Protein AF-A0A3P8A4A5-F1 (afdb_monomer_lite)

Radius of gyration: 23.8 Å; chains: 1; bounding box: 35×30×87 Å

Organism: Heligmosomoides polygyrus (NCBI:txid6339)

Sequence (164 aa):
MNDFSRFLRRRIIEAEFRLTRQTQPELVRVIQFLPLVLQAVNTFIEKANSLDVTIGPRIFLQCPLGVEESRAWFVRLWNQNIVPYMVKVAREGVKVLGRCGSFEDPTDIVCEHWPWLDGPSGEECLNRLSIKETIGQSLPKQPFNPLDTLIRLQASRNAAIDNV

Secondary structure (DSSP, 8-state):
--HHHHHHHHHHHHHHHHSSS---HHHHHHHHHHHHHHHHHHHHHHHH--SS-PPPGGGGGG--SSHHHHHHHHHHHIIIIIHHHHHHHHHHHHHHHSS---PPPHHHHHHHT----SSS-HHHHSPP--HHHHHTTTS-S----HHHHHHHHHHHHHHTTTT-

Structure (mmCIF, N/CA/C/O backbone):
data_AF-A0A3P8A4A5-F1
#
_entry.id   AF-A0A3P8A4A5-F1
#
loop_
_atom_site.group_PDB
_atom_site.id
_atom_site.type_symbol
_atom_site.label_atom_id
_atom_site.label_alt_id
_atom_site.label_comp_id
_atom_site.label_asym_id
_atom_site.label_entity_id
_atom_site.label_seq_id
_atom_site.pdbx_PDB_ins_code
_atom_site.Cartn_x
_atom_site.Cartn_y
_atom_site.Cartn_z
_atom_site.occupancy
_atom_site.B_iso_or_equiv
_atom_site.auth_seq_id
_atom_site.auth_comp_id
_atom_site.auth_asym_id
_atom_site.auth_atom_id
_atom_site.pdbx_PDB_model_num
ATOM 1 N N . MET A 1 1 ? 11.550 13.349 9.095 1.00 43.59 1 MET A N 1
ATOM 2 C CA . MET A 1 1 ? 10.628 13.879 10.125 1.00 43.59 1 MET A CA 1
ATOM 3 C C . MET A 1 1 ? 9.223 13.487 9.677 1.00 43.59 1 MET A C 1
ATOM 5 O O . MET A 1 1 ? 8.769 13.985 8.661 1.00 43.59 1 MET A O 1
ATOM 9 N N . ASN A 1 2 ? 8.624 12.459 10.293 1.00 56.56 2 ASN A N 1
ATOM 10 C CA . ASN A 1 2 ? 7.463 11.731 9.746 1.00 56.56 2 ASN A CA 1
ATOM 11 C C . ASN A 1 2 ? 6.139 12.496 9.919 1.00 56.56 2 ASN A C 1
ATOM 13 O O . ASN A 1 2 ? 5.320 12.153 10.777 1.00 56.56 2 ASN A O 1
ATOM 17 N N . ASP A 1 3 ? 5.902 13.502 9.078 1.00 56.84 3 ASP A N 1
ATOM 18 C CA . ASP A 1 3 ? 4.642 14.261 9.060 1.00 56.84 3 ASP A CA 1
ATOM 19 C C . ASP A 1 3 ? 3.418 13.365 8.816 1.00 56.84 3 ASP A C 1
ATOM 21 O O . ASP A 1 3 ? 2.339 13.614 9.355 1.00 56.84 3 ASP A O 1
ATOM 25 N N . PHE A 1 4 ? 3.596 12.248 8.105 1.00 66.19 4 PHE A N 1
ATOM 26 C CA . PHE A 1 4 ? 2.545 11.257 7.876 1.00 66.19 4 PHE A CA 1
ATOM 27 C C . PHE A 1 4 ? 2.135 10.503 9.146 1.00 66.19 4 PHE A C 1
ATOM 29 O O . PHE A 1 4 ? 0.951 10.448 9.480 1.00 66.19 4 PHE A O 1
ATOM 36 N N . SER A 1 5 ? 3.102 9.973 9.903 1.00 63.19 5 SER A N 1
ATOM 37 C CA . SER A 1 5 ? 2.822 9.317 11.185 1.00 63.19 5 SER A CA 1
ATOM 38 C C . SER A 1 5 ? 2.174 10.290 12.168 1.00 63.19 5 SER A C 1
ATOM 40 O O . SER A 1 5 ? 1.296 9.899 12.933 1.00 63.19 5 SER A O 1
ATOM 42 N N . ARG A 1 6 ? 2.560 11.571 12.128 1.00 70.38 6 ARG A N 1
ATOM 43 C CA . ARG A 1 6 ? 1.940 12.628 12.934 1.00 70.38 6 ARG A CA 1
ATOM 44 C C . ARG A 1 6 ? 0.505 12.922 12.495 1.00 70.38 6 ARG A C 1
ATOM 46 O O . ARG A 1 6 ? -0.351 13.105 13.355 1.00 70.38 6 ARG A O 1
ATOM 53 N N . PHE A 1 7 ? 0.225 12.928 11.192 1.00 70.69 7 PHE A N 1
ATOM 54 C CA . PHE A 1 7 ? -1.118 13.150 10.655 1.00 70.69 7 PHE A CA 1
ATOM 55 C C . PHE A 1 7 ? -2.070 11.989 10.963 1.00 70.69 7 PHE A C 1
ATOM 57 O O . PHE A 1 7 ? -3.180 12.227 11.431 1.00 70.69 7 PHE A O 1
ATOM 64 N N . LEU A 1 8 ? -1.632 10.738 10.782 1.00 69.94 8 LEU A N 1
ATOM 65 C CA . LEU A 1 8 ? -2.422 9.563 11.166 1.00 69.94 8 LEU A CA 1
ATOM 66 C C . LEU A 1 8 ? -2.680 9.529 12.676 1.00 69.94 8 LEU A C 1
ATOM 68 O O . LEU A 1 8 ? -3.815 9.319 13.089 1.00 69.94 8 LEU A O 1
ATOM 72 N N . ARG A 1 9 ? -1.670 9.840 13.502 1.00 71.00 9 ARG A N 1
ATOM 73 C CA . ARG A 1 9 ? -1.847 10.007 14.957 1.00 71.00 9 ARG A CA 1
ATOM 74 C C . ARG A 1 9 ? -2.829 11.124 15.294 1.00 71.00 9 ARG A C 1
ATOM 76 O O . ARG A 1 9 ? -3.661 10.951 16.171 1.00 71.00 9 ARG A O 1
ATOM 83 N N . ARG A 1 10 ? -2.780 12.255 14.586 1.00 73.31 10 ARG A N 1
ATOM 84 C CA . ARG A 1 10 ? -3.732 13.356 14.784 1.00 73.31 10 ARG A CA 1
ATOM 85 C C . ARG A 1 10 ? -5.152 12.957 14.386 1.00 73.31 10 ARG A C 1
ATOM 87 O O . ARG A 1 10 ? -6.079 13.340 15.082 1.00 73.31 10 ARG A O 1
ATOM 94 N N . ARG A 1 11 ? -5.323 12.155 13.329 1.00 67.38 11 ARG A N 1
ATOM 95 C CA . ARG A 1 11 ? -6.622 11.573 12.963 1.00 67.38 11 ARG A CA 1
ATOM 96 C C . ARG A 1 11 ? -7.129 10.557 13.980 1.00 67.38 11 ARG A C 1
ATOM 98 O O . ARG A 1 11 ? -8.328 10.545 14.222 1.00 67.38 11 ARG A O 1
ATOM 105 N N . ILE A 1 12 ? -6.245 9.752 14.577 1.00 65.31 12 ILE A N 1
ATOM 106 C CA . ILE A 1 12 ? -6.589 8.878 15.708 1.00 65.31 12 ILE A CA 1
ATOM 107 C C . ILE A 1 12 ? -7.111 9.732 16.862 1.00 65.31 12 ILE A C 1
ATOM 109 O O . ILE A 1 12 ? -8.229 9.516 17.301 1.00 65.31 12 ILE A O 1
ATOM 113 N N . ILE A 1 13 ? -6.360 10.757 17.273 1.00 67.62 13 ILE A N 1
ATOM 114 C CA . ILE A 1 13 ? -6.748 11.650 18.375 1.00 67.62 13 ILE A CA 1
ATOM 115 C C . ILE A 1 13 ? -8.060 12.386 18.062 1.00 67.62 13 ILE A C 1
ATOM 117 O O . ILE A 1 13 ? -8.905 12.551 18.933 1.00 67.62 13 ILE A O 1
ATOM 121 N N . GLU A 1 14 ? -8.270 12.828 16.820 1.00 64.00 14 GLU A N 1
ATOM 122 C CA . GLU A 1 14 ? -9.520 13.486 16.426 1.00 64.00 14 GLU A CA 1
ATOM 123 C C . GLU A 1 14 ? -10.707 12.506 16.402 1.00 64.00 14 GLU A C 1
ATOM 125 O O . GLU A 1 14 ? -11.819 12.890 16.763 1.00 64.00 14 GLU A O 1
ATOM 130 N N . ALA A 1 15 ? -10.485 11.240 16.035 1.00 59.06 15 ALA A N 1
ATOM 131 C CA . ALA A 1 15 ? -11.489 10.184 16.152 1.00 59.06 15 ALA A CA 1
ATOM 132 C C . ALA A 1 15 ? -11.792 9.850 17.626 1.00 59.06 15 ALA A C 1
ATOM 134 O O . ALA A 1 15 ? -12.962 9.764 17.990 1.00 59.06 15 ALA A O 1
ATOM 135 N N . GLU A 1 16 ? -10.761 9.764 18.474 1.00 60.84 16 GLU A N 1
ATOM 136 C CA . GLU A 1 16 ? -10.866 9.582 19.932 1.00 60.84 16 GLU A CA 1
ATOM 137 C C . GLU A 1 16 ? -11.607 10.740 20.613 1.00 60.84 16 GLU A C 1
ATOM 139 O O . GLU A 1 16 ? -12.325 10.533 21.584 1.00 60.84 16 GLU A O 1
ATOM 144 N N . PHE A 1 17 ? -11.448 11.968 20.112 1.00 56.62 17 PHE A N 1
ATOM 145 C CA . PHE A 1 17 ? -12.092 13.153 20.679 1.00 56.62 17 PHE A CA 1
ATOM 146 C C . PHE A 1 17 ? -13.535 13.343 20.186 1.00 56.62 17 PHE A C 1
ATOM 148 O O . PHE A 1 17 ? -14.381 13.837 20.928 1.00 56.62 17 PHE A O 1
ATOM 155 N N . ARG A 1 18 ? -13.844 12.954 18.939 1.00 53.59 18 ARG A N 1
ATOM 156 C CA . ARG A 1 18 ? -15.207 13.038 18.378 1.00 53.59 18 ARG A CA 1
ATOM 157 C C . ARG A 1 18 ? -16.125 11.904 18.839 1.00 53.59 18 ARG A C 1
ATOM 159 O O . ARG A 1 18 ? -17.341 12.081 18.817 1.00 53.59 18 ARG A O 1
ATOM 166 N N . LEU A 1 19 ? -15.573 10.765 19.252 1.00 48.25 19 LEU A N 1
ATOM 167 C CA . LEU A 1 19 ? -16.314 9.657 19.843 1.00 48.25 19 LEU A CA 1
ATOM 168 C C . LEU A 1 19 ? -15.790 9.408 21.253 1.00 48.25 19 LEU A C 1
ATOM 170 O O . LEU A 1 19 ? -14.723 8.837 21.423 1.00 48.25 19 LEU A O 1
ATOM 174 N N . THR A 1 20 ? -16.568 9.745 22.277 1.00 46.88 20 THR A N 1
ATOM 175 C CA . THR A 1 20 ? -16.301 9.418 23.690 1.00 46.88 20 THR A CA 1
ATOM 176 C C . THR A 1 20 ? -16.416 7.906 23.989 1.00 46.88 20 THR A C 1
ATOM 178 O O . THR A 1 20 ? -16.994 7.481 24.987 1.00 46.88 20 THR A O 1
ATOM 181 N N . ARG A 1 21 ? -15.876 7.059 23.110 1.00 51.47 21 ARG A N 1
ATOM 182 C CA . ARG A 1 21 ? -15.728 5.611 23.235 1.00 51.47 21 ARG A CA 1
ATOM 183 C C . ARG A 1 21 ? -14.369 5.263 22.641 1.00 51.47 21 ARG A C 1
ATOM 185 O O . ARG A 1 21 ? -14.161 5.465 21.453 1.00 51.47 21 ARG A O 1
ATOM 192 N N . GLN A 1 22 ? -13.477 4.781 23.502 1.00 59.44 22 GLN A N 1
ATOM 193 C CA . GLN A 1 22 ? -12.154 4.229 23.196 1.00 59.44 22 GLN A CA 1
ATOM 194 C C . GLN A 1 22 ? -12.046 3.714 21.752 1.00 59.44 22 GLN A C 1
ATOM 196 O O . GLN A 1 22 ? -12.772 2.792 21.372 1.00 59.44 22 GLN A O 1
ATOM 201 N N . THR A 1 23 ? -11.151 4.302 20.953 1.00 63.94 23 THR A N 1
ATOM 202 C CA . THR A 1 23 ? -10.800 3.758 19.635 1.00 63.94 23 THR A CA 1
ATOM 203 C C . THR A 1 23 ? -10.425 2.292 19.801 1.00 63.94 23 THR A C 1
ATOM 205 O O . THR A 1 23 ? -9.574 1.958 20.625 1.00 63.94 23 THR A O 1
ATOM 208 N N . GLN A 1 24 ? -11.086 1.421 19.041 1.00 75.62 24 GLN A N 1
ATOM 209 C CA . GLN A 1 24 ? -10.885 -0.022 19.134 1.00 75.62 24 GLN A CA 1
ATOM 210 C C . GLN A 1 24 ? -9.400 -0.357 18.890 1.00 75.62 24 GLN A C 1
ATOM 212 O O . GLN A 1 24 ? -8.822 0.157 17.923 1.00 75.62 24 GLN A O 1
ATOM 217 N N . PRO A 1 25 ? -8.756 -1.181 19.736 1.00 83.62 25 PRO A N 1
ATOM 218 C CA . PRO A 1 25 ? -7.333 -1.504 19.599 1.00 83.62 25 PRO A CA 1
ATOM 219 C C . PRO A 1 25 ? -7.000 -2.138 18.238 1.00 83.62 25 PRO A C 1
ATOM 221 O O . PRO A 1 25 ? -5.908 -1.944 17.703 1.00 83.62 25 PRO A O 1
ATOM 224 N N . GLU A 1 26 ? -7.954 -2.835 17.626 1.00 86.19 26 GLU A N 1
ATOM 225 C CA . GLU A 1 26 ? -7.900 -3.350 16.259 1.00 86.19 26 GLU A CA 1
ATOM 226 C C . GLU A 1 26 ? -7.695 -2.228 15.236 1.00 86.19 26 GLU A C 1
ATOM 228 O O . GLU A 1 26 ? -6.811 -2.316 14.385 1.00 86.19 26 GLU A O 1
ATOM 233 N N . LEU A 1 27 ? -8.453 -1.134 15.344 1.00 85.25 27 LEU A N 1
ATOM 234 C CA . LEU A 1 27 ? -8.346 -0.006 14.420 1.00 85.25 27 LEU A CA 1
ATOM 235 C C . LEU A 1 27 ? -7.007 0.725 14.581 1.00 85.25 27 LEU A C 1
ATOM 237 O O . LEU A 1 27 ? -6.419 1.172 13.596 1.00 85.25 27 LEU A O 1
ATOM 241 N N . VAL A 1 28 ? -6.478 0.796 15.806 1.00 85.56 28 VAL A N 1
ATOM 242 C CA . VAL A 1 28 ? -5.133 1.336 16.054 1.00 85.56 28 VAL A CA 1
ATOM 243 C C . VAL A 1 28 ? -4.073 0.511 15.316 1.00 85.56 28 VAL A C 1
ATOM 245 O O . VAL A 1 28 ? -3.200 1.098 14.673 1.00 85.56 28 VAL A O 1
ATOM 248 N N . ARG A 1 29 ? -4.172 -0.828 15.336 1.00 89.81 29 ARG A N 1
ATOM 249 C CA . ARG A 1 29 ? -3.271 -1.715 14.574 1.00 89.81 29 ARG A CA 1
ATOM 250 C C . ARG A 1 29 ? -3.372 -1.477 13.070 1.00 89.81 29 ARG A C 1
ATOM 252 O O . ARG A 1 29 ? -2.342 -1.330 12.418 1.00 89.81 29 ARG A O 1
ATOM 259 N N . VAL A 1 30 ? -4.587 -1.349 12.532 1.00 90.31 30 VAL A N 1
ATOM 260 C CA . VAL A 1 30 ? -4.801 -1.026 11.109 1.00 90.31 30 VAL A CA 1
ATOM 261 C C . VAL A 1 30 ? -4.119 0.290 10.737 1.00 90.31 30 VAL A C 1
ATOM 263 O O . VAL A 1 30 ? -3.410 0.362 9.737 1.00 90.31 30 VAL A O 1
ATOM 266 N N . ILE A 1 31 ? -4.265 1.336 11.551 1.00 85.69 31 ILE A N 1
ATOM 267 C CA . ILE A 1 31 ? -3.660 2.641 11.253 1.00 85.69 31 ILE A CA 1
ATOM 268 C C . ILE A 1 31 ? -2.126 2.591 11.352 1.00 85.69 31 ILE A C 1
ATOM 270 O O . ILE A 1 31 ? -1.442 3.271 10.585 1.00 85.69 31 ILE A O 1
ATOM 274 N N . GLN A 1 32 ? -1.573 1.782 12.259 1.00 88.56 32 GLN A N 1
ATOM 275 C CA . GLN A 1 32 ? -0.126 1.548 12.362 1.00 88.56 32 GLN A CA 1
ATOM 276 C C . GLN A 1 32 ? 0.432 0.705 11.208 1.00 88.56 32 GLN A C 1
ATOM 278 O O . GLN A 1 32 ? 1.603 0.853 10.866 1.00 88.56 32 GLN A O 1
ATOM 283 N N . PHE A 1 33 ? -0.404 -0.122 10.582 1.00 93.25 33 PHE A N 1
ATOM 284 C CA . PHE A 1 33 ? -0.050 -0.940 9.426 1.00 93.25 33 PHE A CA 1
ATOM 285 C C . PHE A 1 33 ? 0.097 -0.122 8.130 1.00 93.25 33 PHE A C 1
ATOM 287 O O . PHE A 1 33 ? 1.022 -0.365 7.359 1.00 93.25 33 PHE A O 1
ATOM 294 N N . LEU A 1 34 ? -0.734 0.904 7.891 1.00 91.75 34 LEU A N 1
ATOM 295 C CA . LEU A 1 34 ? -0.708 1.664 6.622 1.00 91.75 34 LEU A CA 1
ATOM 296 C C . LEU A 1 34 ? 0.661 2.294 6.266 1.00 91.75 34 LEU A C 1
ATOM 298 O O . LEU A 1 34 ? 1.050 2.227 5.099 1.00 91.75 34 LEU A O 1
ATOM 302 N N . PRO A 1 35 ? 1.427 2.892 7.206 1.00 88.69 35 PRO A N 1
ATOM 303 C CA . PRO A 1 35 ? 2.786 3.365 6.931 1.00 88.69 35 PRO A CA 1
ATOM 304 C C . PRO A 1 35 ? 3.754 2.276 6.472 1.00 88.69 35 PRO A C 1
ATOM 306 O O . PRO A 1 35 ? 4.583 2.543 5.606 1.00 88.69 35 PRO A O 1
ATOM 309 N N . LEU A 1 36 ? 3.637 1.068 7.025 1.00 92.75 36 LEU A N 1
ATOM 310 C CA . LEU A 1 36 ? 4.472 -0.070 6.649 1.00 92.75 36 LEU A CA 1
ATOM 311 C C . LEU A 1 36 ? 4.163 -0.511 5.215 1.00 92.75 36 LEU A C 1
ATOM 313 O O . LEU A 1 36 ? 5.082 -0.682 4.418 1.00 92.75 36 LEU A O 1
ATOM 317 N N . VAL A 1 37 ? 2.878 -0.583 4.851 1.00 93.88 37 VAL A N 1
ATOM 318 C CA . VAL A 1 37 ? 2.452 -0.862 3.469 1.00 93.88 37 VAL A CA 1
ATOM 319 C C . VAL A 1 37 ? 2.998 0.188 2.502 1.00 93.88 37 VAL A C 1
ATOM 321 O O . VAL A 1 37 ? 3.572 -0.155 1.470 1.00 93.88 37 VAL A O 1
ATOM 324 N N . LEU A 1 38 ? 2.838 1.474 2.835 1.00 91.25 38 LEU A N 1
ATOM 325 C CA . LEU A 1 38 ? 3.330 2.576 2.007 1.00 91.25 38 LEU A CA 1
ATOM 326 C C . LEU A 1 38 ? 4.839 2.463 1.763 1.00 91.25 38 LEU A C 1
ATOM 328 O O . LEU A 1 38 ? 5.296 2.649 0.637 1.00 91.25 38 LEU A O 1
ATOM 332 N N . GLN A 1 39 ? 5.600 2.153 2.814 1.00 90.69 39 GLN A N 1
ATOM 333 C CA . GLN A 1 39 ? 7.042 1.970 2.726 1.00 90.69 39 GLN A CA 1
ATOM 334 C C . GLN A 1 39 ? 7.400 0.785 1.824 1.00 90.69 39 GLN A C 1
ATOM 336 O O . GLN A 1 39 ? 8.194 0.963 0.906 1.00 90.69 39 GLN A O 1
ATOM 341 N N . ALA A 1 40 ? 6.788 -0.385 2.031 1.00 91.81 40 ALA A N 1
ATOM 342 C CA . ALA A 1 40 ? 7.048 -1.577 1.222 1.00 91.81 40 ALA A CA 1
ATOM 343 C C . ALA A 1 40 ? 6.787 -1.324 -0.274 1.00 91.81 40 ALA A C 1
ATOM 345 O O . ALA A 1 40 ? 7.610 -1.663 -1.127 1.00 91.81 40 ALA A O 1
ATOM 346 N N . VAL A 1 41 ? 5.673 -0.658 -0.594 1.00 91.75 41 VAL A N 1
ATOM 347 C CA . VAL A 1 41 ? 5.319 -0.313 -1.976 1.00 91.75 41 VAL A CA 1
ATOM 348 C C . VAL A 1 41 ? 6.295 0.702 -2.573 1.00 91.75 41 VAL A C 1
ATOM 350 O O . VAL A 1 41 ? 6.758 0.509 -3.695 1.00 91.75 41 VAL A O 1
ATOM 353 N N . ASN A 1 42 ? 6.656 1.761 -1.844 1.00 90.12 42 ASN A N 1
ATOM 354 C CA . ASN A 1 42 ? 7.601 2.756 -2.356 1.00 90.12 42 ASN A CA 1
ATOM 355 C C . ASN A 1 42 ? 9.008 2.174 -2.545 1.00 90.12 42 ASN A C 1
ATOM 357 O O . ASN A 1 42 ? 9.626 2.444 -3.569 1.00 90.12 42 ASN A O 1
ATOM 361 N N . THR A 1 43 ? 9.474 1.297 -1.649 1.00 88.94 43 THR A N 1
ATOM 362 C CA . THR A 1 43 ? 10.744 0.573 -1.830 1.00 88.94 43 THR A CA 1
ATOM 363 C C . THR A 1 43 ? 10.739 -0.279 -3.100 1.00 88.94 43 THR A C 1
ATOM 365 O O . THR A 1 43 ? 11.739 -0.323 -3.817 1.00 88.94 43 THR A O 1
ATOM 368 N N . PHE A 1 44 ? 9.623 -0.940 -3.416 1.00 88.62 44 PHE A N 1
ATOM 369 C CA . PHE A 1 44 ? 9.489 -1.651 -4.686 1.00 88.62 44 PHE A CA 1
ATOM 370 C C . PHE A 1 44 ? 9.565 -0.700 -5.884 1.00 88.62 44 PHE A C 1
ATOM 372 O O . PHE A 1 44 ? 10.304 -0.966 -6.831 1.00 88.62 44 PHE A O 1
ATOM 379 N N . ILE A 1 45 ? 8.827 0.412 -5.843 1.00 87.19 45 ILE A N 1
ATOM 380 C CA . ILE A 1 45 ? 8.773 1.365 -6.955 1.00 87.19 45 ILE A CA 1
ATOM 381 C C . ILE A 1 45 ? 10.149 1.984 -7.217 1.00 87.19 45 ILE A C 1
ATOM 383 O O . ILE A 1 45 ? 10.581 1.993 -8.365 1.00 87.19 45 ILE A O 1
ATOM 387 N N . GLU A 1 46 ? 10.862 2.415 -6.177 1.00 85.00 46 GLU A N 1
ATOM 388 C CA . GLU A 1 46 ? 12.216 2.979 -6.278 1.00 85.00 46 GLU A CA 1
ATOM 389 C C . GLU A 1 46 ? 13.208 2.001 -6.930 1.00 85.00 46 GLU A C 1
ATOM 391 O O . GLU A 1 46 ? 14.056 2.398 -7.730 1.00 85.00 46 GLU A O 1
ATOM 396 N N . LYS A 1 47 ? 13.090 0.699 -6.628 1.00 81.38 47 LYS A N 1
ATOM 397 C CA . LYS A 1 47 ? 13.897 -0.354 -7.271 1.00 81.38 47 LYS A CA 1
ATOM 398 C C . LYS A 1 47 ? 13.469 -0.607 -8.723 1.00 81.38 47 LYS A C 1
ATOM 400 O O . LYS A 1 47 ? 14.305 -0.975 -9.549 1.00 81.38 47 LYS A O 1
ATOM 405 N N . ALA A 1 48 ? 12.177 -0.474 -9.024 1.00 77.12 48 ALA A N 1
ATOM 406 C CA . ALA A 1 48 ? 11.598 -0.768 -10.331 1.00 77.12 48 ALA A CA 1
ATOM 407 C C . ALA A 1 48 ? 11.768 0.370 -11.343 1.00 77.12 48 ALA A C 1
ATOM 409 O O . ALA A 1 48 ? 11.929 0.096 -12.531 1.00 77.12 48 ALA A O 1
ATOM 410 N N . ASN A 1 49 ? 11.747 1.627 -10.908 1.00 68.88 49 ASN A N 1
ATOM 411 C CA . ASN A 1 49 ? 11.841 2.787 -11.782 1.00 68.88 49 ASN A CA 1
ATOM 412 C C . ASN A 1 49 ? 12.552 3.944 -11.064 1.00 68.88 49 ASN A C 1
ATOM 414 O O . ASN A 1 49 ? 12.201 4.296 -9.945 1.00 68.88 49 ASN A O 1
ATOM 418 N N . SER A 1 50 ? 13.548 4.546 -11.721 1.00 57.81 50 SER A N 1
ATOM 419 C CA . SER A 1 50 ? 14.334 5.665 -11.174 1.00 57.81 50 SER A CA 1
ATOM 420 C C . SER A 1 50 ? 13.667 7.033 -11.350 1.00 57.81 50 SER A C 1
ATOM 422 O O . SER A 1 50 ? 14.229 8.039 -10.929 1.00 57.81 50 SER A O 1
ATOM 424 N N . LEU A 1 51 ? 12.511 7.094 -12.015 1.00 58.16 51 LEU A N 1
ATOM 425 C CA . LEU A 1 51 ? 11.713 8.314 -12.123 1.00 58.16 51 LEU A CA 1
ATOM 426 C C . LEU A 1 51 ? 10.938 8.514 -10.815 1.00 58.16 51 LEU A C 1
ATOM 428 O O . LEU A 1 51 ? 10.363 7.548 -10.324 1.00 58.16 51 LEU A O 1
ATOM 432 N N . ASP A 1 52 ? 10.905 9.744 -10.290 1.00 60.94 52 ASP A N 1
ATOM 433 C CA . ASP A 1 52 ? 10.250 10.187 -9.040 1.00 60.94 52 ASP A CA 1
ATOM 434 C C . ASP A 1 52 ? 8.729 9.903 -8.989 1.00 60.94 52 ASP A C 1
ATOM 436 O O . ASP A 1 52 ? 7.883 10.799 -8.969 1.00 60.94 52 ASP A O 1
ATOM 440 N N . VAL A 1 53 ? 8.350 8.631 -9.000 1.00 65.69 53 VAL A N 1
ATOM 441 C CA . VAL A 1 53 ? 6.985 8.146 -9.185 1.00 65.69 53 VAL A CA 1
ATOM 442 C C . VAL A 1 53 ? 6.620 7.340 -7.945 1.00 65.69 53 VAL A C 1
ATOM 444 O O . VAL A 1 53 ? 6.486 6.131 -7.992 1.00 65.69 53 VAL A O 1
ATOM 447 N N . THR A 1 54 ? 6.509 8.000 -6.794 1.00 76.31 54 THR A N 1
ATOM 448 C CA . THR A 1 54 ? 6.125 7.343 -5.534 1.00 76.31 54 THR A CA 1
ATOM 449 C C . THR A 1 54 ? 4.626 7.445 -5.287 1.00 76.31 54 THR A C 1
ATOM 451 O O . THR A 1 54 ? 3.945 8.368 -5.746 1.00 76.31 54 THR A O 1
ATOM 454 N N . ILE A 1 55 ? 4.086 6.499 -4.518 1.00 81.81 55 ILE A N 1
ATOM 455 C CA . ILE A 1 55 ? 2.729 6.635 -4.005 1.00 81.81 55 ILE A CA 1
ATOM 456 C C . ILE A 1 55 ? 2.761 7.623 -2.841 1.00 81.81 55 ILE A C 1
ATOM 458 O O . ILE A 1 55 ? 3.507 7.470 -1.875 1.00 81.81 55 ILE A O 1
ATOM 462 N N . GLY A 1 56 ? 1.919 8.650 -2.923 1.00 79.94 56 GLY A N 1
ATOM 463 C CA . GLY A 1 56 ? 1.744 9.602 -1.836 1.00 79.94 56 GLY A CA 1
ATOM 464 C C . GLY A 1 56 ? 0.863 9.038 -0.712 1.00 79.94 56 GLY A C 1
ATOM 465 O O . GLY A 1 56 ? -0.108 8.327 -0.979 1.00 79.94 56 GLY A O 1
ATOM 466 N N . PRO A 1 57 ? 1.084 9.448 0.550 1.00 79.06 57 PRO A N 1
ATOM 467 C CA . PRO A 1 57 ? 0.302 8.987 1.703 1.00 79.06 57 PRO A CA 1
ATOM 468 C C . PRO A 1 57 ? -1.196 9.319 1.624 1.00 79.06 57 PRO A C 1
ATOM 470 O O . PRO A 1 57 ? -2.006 8.771 2.372 1.00 79.06 57 PRO A O 1
ATOM 473 N N . ARG A 1 58 ? -1.578 10.233 0.722 1.00 82.81 58 ARG A N 1
ATOM 474 C CA . ARG A 1 58 ? -2.949 10.718 0.555 1.00 82.81 58 ARG A CA 1
ATOM 475 C C . ARG A 1 58 ? -3.945 9.597 0.258 1.00 82.81 58 ARG A C 1
ATOM 477 O O . ARG A 1 58 ? -5.087 9.705 0.698 1.00 82.81 58 ARG A O 1
ATOM 484 N N . ILE A 1 59 ? -3.525 8.527 -0.426 1.00 80.94 59 ILE A N 1
ATOM 485 C CA . ILE A 1 59 ? -4.409 7.390 -0.726 1.00 80.94 59 ILE A CA 1
ATOM 486 C C . ILE A 1 59 ? -4.913 6.710 0.554 1.00 80.94 59 ILE A C 1
ATOM 488 O O . ILE A 1 59 ? -6.054 6.268 0.607 1.00 80.94 59 ILE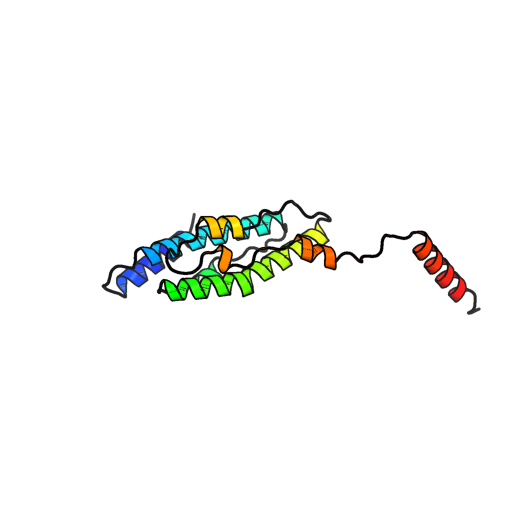 A O 1
ATOM 492 N N . PHE A 1 60 ? -4.109 6.723 1.623 1.00 83.31 60 PHE A N 1
ATOM 493 C CA . PHE A 1 60 ? -4.438 6.090 2.898 1.00 83.31 60 PHE A CA 1
ATOM 494 C C . PHE A 1 60 ? -5.355 6.940 3.783 1.00 83.31 60 PHE A C 1
ATOM 496 O O . PHE A 1 60 ? -5.944 6.443 4.740 1.00 83.31 60 PHE A O 1
ATOM 503 N N . LEU A 1 61 ? -5.546 8.219 3.445 1.00 78.00 61 LEU A N 1
ATOM 504 C CA . LEU A 1 61 ? -6.424 9.117 4.199 1.00 78.00 61 LEU A CA 1
ATOM 505 C C . LEU A 1 61 ? -7.910 8.796 4.014 1.00 78.00 61 LEU A C 1
ATOM 507 O O . LEU A 1 61 ? -8.742 9.314 4.751 1.00 78.00 61 LEU A O 1
ATOM 511 N N . GLN A 1 62 ? -8.259 7.941 3.060 1.00 83.19 62 GLN A N 1
ATOM 512 C CA . GLN A 1 62 ? -9.637 7.503 2.852 1.00 83.19 62 GLN A CA 1
ATOM 513 C C . GLN A 1 62 ? -10.008 6.274 3.694 1.00 83.19 62 GLN A C 1
ATOM 515 O O . GLN A 1 62 ? -11.129 5.791 3.570 1.00 83.19 62 GLN A O 1
ATOM 520 N N . CYS A 1 63 ? -9.101 5.783 4.553 1.00 86.62 63 CYS A N 1
ATOM 521 C CA . CYS A 1 63 ? -9.363 4.633 5.414 1.00 86.62 63 CYS A CA 1
ATOM 522 C C . CYS A 1 63 ? -10.605 4.875 6.302 1.00 86.62 63 CYS A C 1
ATOM 524 O O . CYS A 1 63 ? -10.628 5.858 7.058 1.00 86.62 63 CYS A O 1
ATOM 526 N N . PRO A 1 64 ? -11.623 3.996 6.231 1.00 87.81 64 PRO A N 1
ATOM 527 C CA . PRO A 1 64 ? -12.769 4.006 7.136 1.00 87.81 64 PRO A CA 1
ATOM 528 C C . PRO A 1 64 ? -12.362 3.837 8.607 1.00 87.81 64 PRO A C 1
ATOM 530 O O . PRO A 1 64 ? -11.338 3.225 8.906 1.00 87.81 64 PRO A O 1
ATOM 533 N N . LEU A 1 65 ? -13.193 4.345 9.525 1.00 83.06 65 LEU A N 1
ATOM 534 C CA . LEU A 1 65 ? -13.000 4.236 10.983 1.00 83.06 65 LEU A CA 1
ATOM 535 C C . LEU A 1 65 ? -13.685 3.000 11.595 1.00 83.06 65 LEU A C 1
ATOM 537 O O . LEU A 1 65 ? -14.064 3.009 12.762 1.00 83.06 65 LEU A O 1
ATOM 541 N N . GLY A 1 66 ? -13.856 1.946 10.801 1.00 86.44 66 GLY A N 1
ATOM 542 C CA . GLY A 1 66 ? -14.392 0.660 11.235 1.00 86.44 66 GLY A CA 1
ATOM 543 C C . GLY A 1 66 ? -13.463 -0.471 10.803 1.00 86.44 66 GLY A C 1
ATOM 544 O O . GLY A 1 66 ? -12.812 -0.384 9.757 1.00 86.44 66 GLY A O 1
ATOM 545 N N . VAL A 1 67 ? -13.323 -1.497 11.643 1.00 87.88 67 VAL A N 1
ATOM 546 C CA . VAL A 1 67 ? -12.341 -2.577 11.441 1.00 87.88 67 VAL A CA 1
ATOM 547 C C . VAL A 1 67 ? -12.668 -3.365 10.174 1.00 87.88 67 VAL A C 1
ATOM 549 O O . VAL A 1 67 ? -11.809 -3.509 9.309 1.00 87.88 67 VAL A O 1
ATOM 552 N N . GLU A 1 68 ? -13.917 -3.788 10.006 1.00 90.44 68 GLU A N 1
ATOM 553 C CA . GLU A 1 68 ? -14.330 -4.573 8.841 1.00 90.44 68 GLU A CA 1
ATOM 554 C C . GLU A 1 68 ? -14.373 -3.721 7.563 1.00 90.44 68 GLU A C 1
ATOM 556 O O . GLU A 1 68 ? -13.906 -4.128 6.497 1.00 90.44 68 GLU A O 1
ATOM 561 N N . GLU A 1 69 ? -14.846 -2.481 7.672 1.00 91.25 69 GLU A N 1
ATOM 562 C CA . GLU A 1 69 ? -14.893 -1.538 6.559 1.00 91.25 69 GLU A CA 1
ATOM 563 C C . GLU A 1 69 ? -13.489 -1.174 6.073 1.00 91.25 69 GLU A C 1
ATOM 565 O O . GLU A 1 69 ? -13.267 -1.066 4.864 1.00 91.25 69 GLU A O 1
ATOM 570 N N . SER A 1 70 ? -12.533 -1.007 6.994 1.00 92.75 70 SER A N 1
ATOM 571 C CA . SER A 1 70 ? -11.131 -0.745 6.657 1.00 92.75 70 SER A CA 1
ATOM 572 C C . SER A 1 70 ? -10.477 -1.934 5.958 1.00 92.75 70 SER A C 1
ATOM 574 O O . SER A 1 70 ? -9.725 -1.715 5.010 1.00 92.75 70 SER A O 1
ATOM 576 N N . ARG A 1 71 ? -10.831 -3.172 6.327 1.00 95.06 71 ARG A N 1
ATOM 577 C CA . ARG A 1 71 ? -10.380 -4.395 5.646 1.00 95.06 71 ARG A CA 1
ATOM 578 C C . ARG A 1 71 ? -10.857 -4.433 4.204 1.00 95.06 71 ARG A C 1
ATOM 580 O O . ARG A 1 71 ? -10.053 -4.488 3.275 1.00 95.06 71 ARG A O 1
ATOM 587 N N . ALA A 1 72 ? -12.171 -4.324 4.007 1.00 95.50 72 ALA A N 1
ATOM 588 C CA . ALA A 1 72 ? -12.778 -4.351 2.681 1.00 95.50 72 ALA A CA 1
ATOM 589 C C . ALA A 1 72 ? -12.275 -3.194 1.803 1.00 95.50 72 ALA A C 1
ATOM 591 O O . ALA A 1 72 ? -12.052 -3.359 0.602 1.00 95.50 72 ALA A O 1
ATOM 592 N N . TRP A 1 73 ? -12.076 -2.015 2.396 1.00 95.38 73 TRP A N 1
ATOM 593 C CA . TRP A 1 73 ? -11.469 -0.876 1.717 1.00 95.38 73 TRP A CA 1
ATOM 594 C C . TRP A 1 73 ? -10.015 -1.151 1.315 1.00 95.38 73 TRP A C 1
ATOM 596 O O . TRP A 1 73 ? -9.665 -0.895 0.163 1.00 95.38 73 TRP A O 1
ATOM 606 N N . PHE A 1 74 ? -9.195 -1.708 2.210 1.00 96.19 74 PHE A N 1
ATOM 607 C CA . PHE A 1 74 ? -7.787 -1.991 1.935 1.00 96.19 74 PHE A CA 1
ATOM 608 C C . PHE A 1 74 ? -7.629 -3.033 0.829 1.00 96.19 74 PHE A C 1
ATOM 610 O O . PHE A 1 74 ? -6.870 -2.808 -0.108 1.00 96.19 74 PHE A O 1
ATOM 617 N N . VAL A 1 75 ? -8.401 -4.122 0.875 1.00 96.56 75 VAL A N 1
ATOM 618 C CA . VAL A 1 75 ? -8.389 -5.162 -0.167 1.00 96.56 75 VAL A CA 1
ATOM 619 C C . VAL A 1 75 ? -8.732 -4.569 -1.536 1.00 96.56 75 VAL A C 1
ATOM 621 O O . VAL A 1 75 ? -8.031 -4.820 -2.518 1.00 96.56 75 VAL A O 1
ATOM 624 N N . ARG A 1 76 ? -9.766 -3.716 -1.621 1.00 96.50 76 ARG A N 1
ATOM 625 C CA . ARG A 1 76 ? -10.103 -3.024 -2.879 1.00 96.50 76 ARG A CA 1
ATOM 626 C C . ARG A 1 76 ? -8.991 -2.082 -3.331 1.00 96.50 76 ARG A C 1
ATOM 628 O O . ARG A 1 76 ? -8.632 -2.095 -4.507 1.00 96.50 76 ARG A O 1
ATOM 635 N N . LEU A 1 77 ? -8.444 -1.275 -2.422 1.00 95.25 77 LEU A N 1
ATOM 636 C CA . LEU A 1 77 ? -7.343 -0.360 -2.723 1.00 95.25 77 LEU A CA 1
ATOM 637 C C . LEU A 1 77 ? -6.134 -1.127 -3.276 1.00 95.25 77 LEU A C 1
ATOM 639 O O . LEU A 1 77 ? -5.596 -0.751 -4.319 1.00 95.25 77 LEU A O 1
ATOM 643 N N . TRP A 1 78 ? -5.752 -2.218 -2.615 1.00 95.88 78 TRP A N 1
ATOM 644 C CA . TRP A 1 78 ? -4.628 -3.057 -3.006 1.00 95.88 78 TRP A CA 1
ATOM 645 C C . TRP A 1 78 ? -4.835 -3.657 -4.398 1.00 95.88 78 TRP A C 1
ATOM 647 O O . TRP A 1 78 ? -4.063 -3.384 -5.318 1.00 95.88 78 TRP A O 1
ATOM 657 N N . ASN A 1 79 ? -5.934 -4.391 -4.581 1.00 95.44 79 ASN A N 1
ATOM 658 C CA . ASN A 1 79 ? -6.176 -5.186 -5.783 1.00 95.44 79 ASN A CA 1
ATOM 659 C C . ASN A 1 79 ? -6.484 -4.343 -7.022 1.00 95.44 79 ASN A C 1
ATOM 661 O O . ASN A 1 79 ? -6.136 -4.741 -8.132 1.00 95.44 79 ASN A O 1
ATOM 665 N N . GLN A 1 80 ? -7.157 -3.203 -6.850 1.00 94.69 80 GLN A N 1
ATOM 666 C CA . GLN A 1 80 ? -7.653 -2.401 -7.972 1.00 94.69 80 GLN A CA 1
ATOM 667 C C . GLN A 1 80 ? -6.763 -1.200 -8.294 1.00 94.69 80 GLN A C 1
ATOM 669 O O . GLN A 1 80 ? -6.832 -0.689 -9.407 1.00 94.69 80 GLN A O 1
ATOM 674 N N . ASN A 1 81 ? -5.934 -0.740 -7.350 1.00 92.62 81 ASN A N 1
ATOM 675 C CA . ASN A 1 81 ? -5.125 0.467 -7.540 1.00 92.62 81 ASN A CA 1
ATOM 676 C C . ASN A 1 81 ? -3.633 0.196 -7.342 1.00 92.62 81 ASN A C 1
ATOM 678 O O . ASN A 1 81 ? -2.853 0.466 -8.253 1.00 92.62 81 ASN A O 1
ATOM 682 N N . ILE A 1 82 ? -3.228 -0.359 -6.194 1.00 92.81 82 ILE A N 1
ATOM 683 C CA . ILE A 1 82 ? -1.802 -0.514 -5.858 1.00 92.81 82 ILE A CA 1
ATOM 684 C C . ILE A 1 82 ? -1.132 -1.562 -6.754 1.00 92.81 82 ILE A C 1
ATOM 686 O O . ILE A 1 82 ? -0.145 -1.249 -7.417 1.00 92.81 82 ILE A O 1
ATOM 690 N N . VAL A 1 83 ? -1.680 -2.778 -6.840 1.00 92.00 83 VAL A N 1
ATOM 691 C CA . VAL A 1 83 ? -1.108 -3.859 -7.663 1.00 92.00 83 VAL A CA 1
ATOM 692 C C . VAL A 1 83 ? -1.047 -3.478 -9.147 1.00 92.00 83 VAL A C 1
ATOM 694 O O . VAL A 1 83 ? 0.043 -3.555 -9.721 1.00 92.00 83 VAL A O 1
ATOM 697 N N . PRO A 1 84 ? -2.131 -2.992 -9.789 1.00 90.25 84 PRO A N 1
ATOM 698 C CA . PRO A 1 84 ? -2.067 -2.567 -11.189 1.00 90.25 84 PRO A CA 1
ATOM 699 C C . PRO A 1 84 ? -1.038 -1.459 -11.440 1.00 90.25 84 PRO A C 1
ATOM 701 O O . PRO A 1 84 ? -0.366 -1.458 -12.474 1.00 90.25 84 PRO A O 1
ATOM 704 N N . TYR A 1 85 ? -0.878 -0.536 -10.489 1.00 89.50 85 TYR A N 1
ATOM 705 C CA . TYR A 1 85 ? 0.122 0.519 -10.578 1.00 89.50 85 TYR A CA 1
ATOM 706 C C . TYR A 1 85 ? 1.553 -0.021 -10.464 1.00 89.50 85 TYR A C 1
ATOM 708 O O . TYR A 1 85 ? 2.375 0.281 -11.328 1.00 89.50 85 TYR A O 1
ATOM 716 N N . MET A 1 86 ? 1.844 -0.877 -9.479 1.00 89.06 86 MET A N 1
ATOM 717 C CA . MET A 1 86 ? 3.156 -1.525 -9.341 1.00 89.06 86 MET A CA 1
ATOM 718 C C . MET A 1 86 ? 3.521 -2.334 -10.591 1.00 89.06 86 MET A C 1
ATOM 720 O O . MET A 1 86 ? 4.646 -2.251 -11.081 1.00 89.06 86 MET A O 1
ATOM 724 N N . VAL A 1 87 ? 2.555 -3.053 -11.173 1.00 87.25 87 VAL A N 1
ATOM 725 C CA . VAL A 1 87 ? 2.741 -3.772 -12.441 1.00 87.25 87 VAL A CA 1
ATOM 726 C C . VAL A 1 87 ? 3.090 -2.811 -13.581 1.00 87.25 87 VAL A C 1
ATOM 7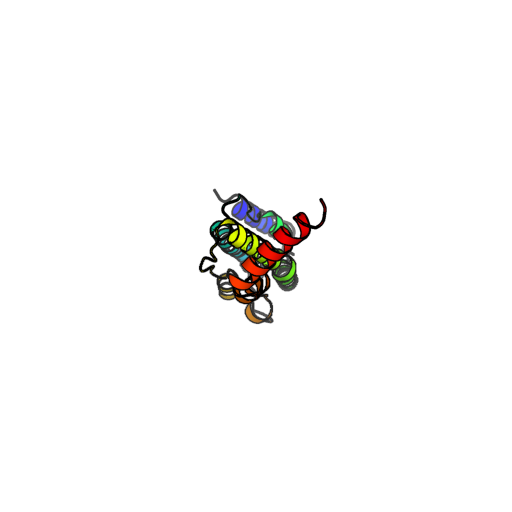28 O O . VAL A 1 87 ? 3.987 -3.104 -14.373 1.00 87.25 87 VAL A O 1
ATOM 731 N N . LYS A 1 88 ? 2.415 -1.659 -13.680 1.00 86.12 88 LYS A N 1
ATOM 732 C CA . LYS A 1 88 ? 2.726 -0.639 -14.692 1.00 86.12 88 LYS A CA 1
ATOM 733 C C . LYS A 1 88 ? 4.151 -0.101 -14.522 1.00 86.12 88 LYS A C 1
ATOM 735 O O . LYS A 1 88 ? 4.898 -0.089 -15.499 1.00 86.12 88 LYS A O 1
ATOM 740 N N . VAL A 1 89 ? 4.531 0.269 -13.299 1.00 84.62 89 VAL A N 1
ATOM 741 C CA . VAL A 1 89 ? 5.876 0.765 -12.964 1.00 84.62 89 VAL A CA 1
ATOM 742 C C . VAL A 1 89 ? 6.941 -0.274 -13.320 1.00 84.62 89 VAL A C 1
ATOM 744 O O . VAL A 1 89 ? 7.920 0.060 -13.978 1.00 84.62 89 VAL A O 1
ATOM 747 N N . ALA A 1 90 ? 6.726 -1.546 -12.976 1.00 83.25 90 ALA A N 1
ATOM 748 C CA . ALA A 1 90 ? 7.653 -2.626 -13.309 1.00 83.25 90 ALA A CA 1
ATOM 749 C C . ALA A 1 90 ? 7.805 -2.833 -14.823 1.00 83.25 90 ALA A C 1
ATOM 751 O O . ALA A 1 90 ? 8.919 -2.996 -15.319 1.00 83.25 90 ALA A O 1
ATOM 752 N N . ARG A 1 91 ? 6.699 -2.798 -15.582 1.00 81.44 91 ARG A N 1
ATOM 753 C CA . ARG A 1 91 ? 6.732 -2.901 -17.053 1.00 81.44 91 ARG A CA 1
ATOM 754 C C . ARG A 1 91 ? 7.526 -1.756 -17.679 1.00 81.44 91 ARG A C 1
ATOM 756 O O . ARG A 1 91 ? 8.283 -1.988 -18.617 1.00 81.44 91 ARG A O 1
ATOM 763 N N . GLU A 1 92 ? 7.336 -0.532 -17.196 1.00 80.12 92 GLU A N 1
ATOM 764 C CA . GLU A 1 92 ? 8.089 0.639 -17.658 1.00 80.12 92 GLU A CA 1
ATOM 765 C C . GLU A 1 92 ? 9.571 0.531 -17.281 1.00 80.12 92 GLU A C 1
ATOM 767 O O . GLU A 1 92 ? 10.431 0.720 -18.139 1.00 80.12 92 GLU A O 1
ATOM 772 N N . GLY A 1 93 ? 9.869 0.107 -16.052 1.00 78.12 93 GLY A N 1
ATOM 773 C CA . GLY A 1 93 ? 11.222 -0.171 -15.578 1.00 78.12 93 GLY A CA 1
ATOM 774 C C . GLY A 1 93 ? 11.978 -1.162 -16.455 1.00 78.12 93 GLY A C 1
ATOM 775 O O . GLY A 1 93 ? 13.097 -0.889 -16.877 1.00 78.12 93 GLY A O 1
ATOM 776 N N . VAL A 1 94 ? 11.350 -2.285 -16.812 1.00 78.38 94 VAL A N 1
ATOM 777 C CA . VAL A 1 94 ? 11.943 -3.294 -17.709 1.00 78.38 94 VAL A CA 1
ATOM 778 C C . VAL A 1 94 ? 12.205 -2.725 -19.103 1.00 78.38 94 VAL A C 1
ATOM 780 O O . VAL A 1 94 ? 13.263 -2.986 -19.673 1.00 78.38 94 VAL A O 1
ATOM 78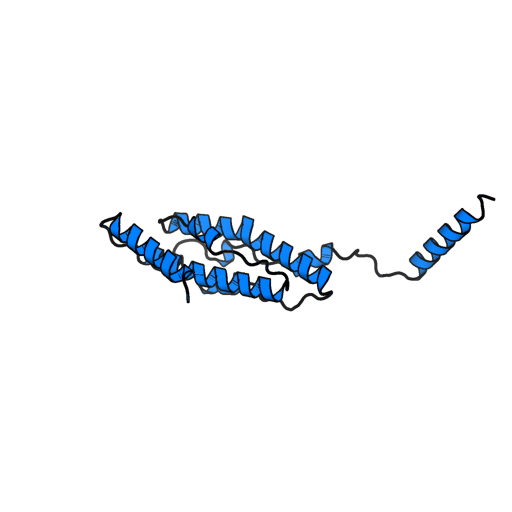3 N N . LYS A 1 95 ? 11.277 -1.925 -19.649 1.00 74.94 95 LYS A N 1
ATOM 784 C CA . LYS A 1 95 ? 11.461 -1.267 -20.955 1.00 74.94 95 LYS A CA 1
ATOM 785 C C . LYS A 1 95 ? 12.650 -0.305 -20.958 1.00 74.94 95 LYS A C 1
ATOM 787 O O . LYS A 1 95 ? 13.351 -0.236 -21.960 1.00 74.94 95 LYS A O 1
ATOM 792 N N . VAL A 1 96 ? 12.855 0.436 -19.869 1.00 72.56 96 VAL A N 1
ATOM 793 C CA . VAL A 1 96 ? 13.904 1.464 -19.767 1.00 72.56 96 VAL A CA 1
ATOM 794 C C . VAL A 1 96 ? 15.259 0.860 -19.391 1.00 72.56 96 VAL A C 1
ATOM 796 O O . VAL A 1 96 ? 16.273 1.204 -19.987 1.00 72.56 96 VAL A O 1
ATOM 799 N N . LEU A 1 97 ? 15.288 -0.047 -18.412 1.00 69.44 97 LEU A N 1
ATOM 800 C CA . LEU A 1 97 ? 16.518 -0.598 -17.834 1.00 69.44 97 LEU A CA 1
ATOM 801 C C . LEU A 1 97 ? 16.991 -1.886 -18.524 1.00 69.44 97 LEU A C 1
ATOM 803 O O . LEU A 1 97 ? 18.080 -2.372 -18.223 1.00 69.44 97 LEU A O 1
ATOM 807 N N . GLY A 1 98 ? 16.177 -2.477 -19.408 1.00 65.94 98 GLY A N 1
ATOM 808 C CA . GLY A 1 98 ? 16.515 -3.684 -20.174 1.00 65.94 98 GLY A CA 1
ATOM 809 C C . GLY A 1 98 ? 16.666 -4.961 -19.338 1.00 65.94 98 GLY A C 1
ATOM 810 O O . GLY A 1 98 ? 17.041 -6.004 -19.867 1.00 65.94 98 GLY A O 1
ATOM 811 N N . ARG A 1 99 ? 16.380 -4.903 -18.032 1.00 62.56 99 ARG A N 1
ATOM 812 C CA . ARG A 1 99 ? 16.477 -6.030 -17.100 1.00 62.56 99 ARG A CA 1
ATOM 813 C C . ARG A 1 99 ? 15.293 -6.054 -16.146 1.00 62.56 99 ARG A C 1
ATOM 815 O O . ARG A 1 99 ? 14.824 -5.012 -15.696 1.00 62.56 99 ARG A O 1
ATOM 822 N N . CYS A 1 100 ? 14.860 -7.258 -15.795 1.00 61.16 100 CYS A N 1
ATOM 823 C CA . CYS A 1 100 ? 13.996 -7.477 -14.646 1.00 61.16 100 CYS A CA 1
ATOM 824 C C . CYS A 1 100 ? 14.915 -7.738 -13.449 1.00 61.16 100 CYS A C 1
ATOM 826 O O . CYS A 1 100 ? 15.535 -8.799 -13.377 1.00 61.16 100 CYS A O 1
ATOM 828 N N . GLY A 1 101 ? 15.070 -6.766 -12.547 1.00 59.91 101 GLY A N 1
ATOM 829 C CA . GLY A 1 101 ? 15.681 -7.055 -11.248 1.00 59.91 101 GLY A CA 1
ATOM 830 C C . GLY A 1 101 ? 14.861 -8.124 -10.517 1.00 59.91 101 GLY A C 1
ATOM 831 O O . GLY A 1 101 ? 13.683 -8.318 -10.831 1.00 59.91 101 GLY A O 1
ATOM 832 N N . SER A 1 102 ? 15.456 -8.833 -9.553 1.00 64.88 102 SER A N 1
ATOM 833 C CA . SER A 1 102 ? 14.674 -9.652 -8.623 1.00 64.88 102 SER A CA 1
ATOM 834 C C . SER A 1 102 ? 13.862 -8.709 -7.737 1.00 64.88 102 SER A C 1
ATOM 836 O O . SER A 1 102 ? 14.332 -8.249 -6.697 1.00 64.88 102 SER A O 1
ATOM 838 N N . PHE A 1 103 ? 12.680 -8.327 -8.202 1.00 74.00 103 PHE A N 1
ATOM 839 C CA . PHE A 1 103 ? 11.792 -7.506 -7.405 1.00 74.00 103 PHE A CA 1
ATOM 840 C C . PHE A 1 103 ? 11.181 -8.381 -6.311 1.00 74.00 103 PHE A C 1
ATOM 842 O O . PHE A 1 103 ? 10.581 -9.413 -6.607 1.00 74.00 103 PHE A O 1
ATOM 849 N N . GLU A 1 104 ? 11.373 -7.981 -5.060 1.00 83.88 104 GLU A N 1
ATOM 850 C CA . GLU A 1 104 ? 10.652 -8.550 -3.922 1.00 83.88 104 GLU A CA 1
ATOM 851 C C . GLU A 1 104 ? 9.187 -8.119 -4.033 1.00 83.88 104 GLU A C 1
ATOM 853 O O . GLU A 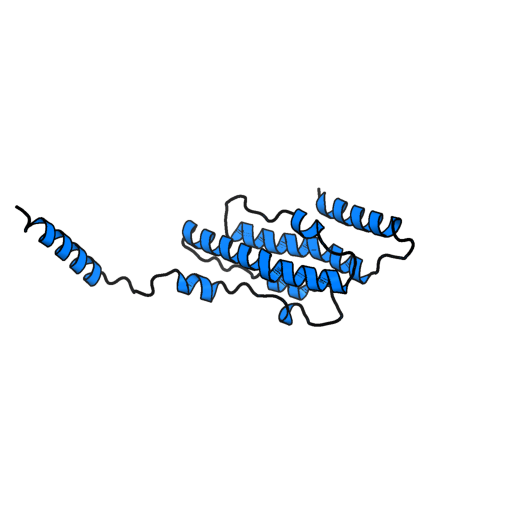1 104 ? 8.923 -6.943 -4.290 1.00 83.88 104 GLU A O 1
ATOM 858 N N . ASP A 1 105 ? 8.244 -9.053 -3.893 1.00 88.69 105 ASP A N 1
ATOM 859 C CA . ASP A 1 105 ? 6.816 -8.737 -3.946 1.00 88.69 105 ASP A CA 1
ATOM 860 C C . ASP A 1 105 ? 6.408 -8.064 -2.623 1.00 88.69 105 ASP A C 1
ATOM 862 O O . ASP A 1 105 ? 6.460 -8.708 -1.573 1.00 88.69 105 ASP A O 1
ATOM 866 N N . PRO A 1 106 ? 5.965 -6.790 -2.627 1.00 91.81 106 PRO A N 1
ATOM 867 C CA . PRO A 1 106 ? 5.522 -6.119 -1.405 1.00 91.81 106 PRO A CA 1
ATOM 868 C C . PRO A 1 106 ? 4.373 -6.845 -0.705 1.00 91.81 106 PRO A C 1
ATOM 870 O O . PRO A 1 106 ? 4.187 -6.656 0.495 1.00 91.81 106 PRO A O 1
ATOM 873 N N . THR A 1 107 ? 3.619 -7.677 -1.432 1.00 94.06 107 THR A N 1
ATOM 874 C CA . THR A 1 107 ? 2.528 -8.485 -0.878 1.00 94.06 107 THR A CA 1
ATOM 875 C C . THR A 1 107 ? 3.013 -9.390 0.256 1.00 94.06 107 THR A C 1
ATOM 877 O O . THR A 1 107 ? 2.273 -9.568 1.216 1.00 94.06 107 THR A O 1
ATOM 880 N N . ASP A 1 108 ? 4.260 -9.877 0.218 1.00 93.12 108 ASP A N 1
ATOM 881 C CA . ASP A 1 108 ? 4.817 -10.728 1.281 1.00 93.12 108 ASP A CA 1
ATOM 882 C C . ASP A 1 108 ? 4.845 -9.995 2.631 1.00 93.12 108 ASP A C 1
ATOM 884 O O . ASP A 1 108 ? 4.316 -10.487 3.627 1.00 93.12 108 ASP A O 1
ATOM 888 N N . ILE A 1 109 ? 5.367 -8.764 2.646 1.00 93.94 109 ILE A N 1
ATOM 889 C CA . ILE A 1 109 ? 5.431 -7.919 3.849 1.00 93.94 109 ILE A CA 1
ATOM 890 C C . ILE A 1 109 ? 4.019 -7.567 4.344 1.00 93.94 109 ILE A C 1
ATOM 892 O O . ILE A 1 109 ? 3.763 -7.517 5.550 1.00 93.94 109 ILE A O 1
ATOM 896 N N . VAL A 1 110 ? 3.096 -7.309 3.414 1.00 95.75 110 VAL A N 1
ATOM 897 C CA . VAL A 1 110 ? 1.707 -6.928 3.714 1.00 95.75 110 VAL A CA 1
ATOM 898 C C . VAL A 1 110 ? 0.932 -8.090 4.336 1.00 95.75 110 VAL A C 1
ATOM 900 O O . VAL A 1 110 ? 0.186 -7.871 5.291 1.00 95.75 110 VAL A O 1
ATOM 903 N N . CYS A 1 111 ? 1.120 -9.311 3.833 1.00 95.44 111 CYS A N 1
ATOM 904 C CA . CYS A 1 111 ? 0.535 -10.523 4.401 1.00 95.44 111 CYS A CA 1
ATOM 905 C C . CYS A 1 111 ? 1.153 -10.874 5.761 1.00 95.44 111 CYS A C 1
ATOM 907 O O . CYS A 1 111 ? 0.423 -11.241 6.678 1.00 95.44 111 CYS A O 1
ATOM 909 N N . GLU A 1 112 ? 2.470 -10.712 5.922 1.00 95.62 112 GLU A N 1
ATOM 910 C CA . GLU A 1 112 ? 3.165 -10.961 7.192 1.00 95.62 112 GLU A CA 1
ATOM 911 C C . GLU A 1 112 ? 2.656 -10.047 8.318 1.00 95.62 112 GLU A C 1
ATOM 913 O O . GLU A 1 112 ? 2.442 -10.492 9.444 1.00 95.62 112 GLU A O 1
ATOM 918 N N . HIS A 1 113 ? 2.412 -8.770 8.010 1.00 95.88 113 HIS A N 1
ATOM 919 C CA . HIS A 1 113 ? 1.989 -7.762 8.987 1.00 95.88 113 HIS A CA 1
ATOM 920 C C . HIS A 1 113 ? 0.470 -7.526 8.994 1.00 95.88 113 HIS A C 1
ATOM 922 O O . HIS A 1 113 ? 0.012 -6.465 9.426 1.00 95.88 113 HIS A O 1
ATOM 928 N N . TRP A 1 114 ? -0.316 -8.490 8.505 1.00 95.81 114 TRP A N 1
ATOM 929 C CA . TRP A 1 114 ? -1.763 -8.361 8.336 1.00 95.81 114 TRP A CA 1
ATOM 930 C C . TRP A 1 114 ? -2.467 -7.983 9.658 1.00 95.81 114 TRP A C 1
ATOM 932 O O . TRP A 1 114 ? -2.400 -8.736 10.632 1.00 95.81 114 TRP A O 1
ATOM 942 N N . PRO A 1 115 ? -3.152 -6.824 9.741 1.00 94.50 115 PRO A N 1
ATOM 943 C CA . PRO A 1 115 ? -3.643 -6.309 11.023 1.00 94.50 115 PRO A CA 1
ATOM 944 C C . PRO A 1 115 ? -5.008 -6.878 11.441 1.00 94.50 115 PRO A C 1
ATOM 946 O O . PRO A 1 115 ? -5.377 -6.769 12.614 1.00 94.50 115 PRO A O 1
ATOM 949 N N . TRP A 1 116 ? -5.768 -7.459 10.506 1.00 94.81 116 TRP A N 1
ATOM 950 C CA . TRP A 1 116 ? -7.100 -8.012 10.759 1.00 94.81 116 TRP A CA 1
ATOM 951 C C . TRP A 1 116 ? -6.996 -9.476 11.189 1.00 94.81 116 TRP A C 1
ATOM 953 O O . TRP A 1 116 ? -6.571 -10.319 10.405 1.0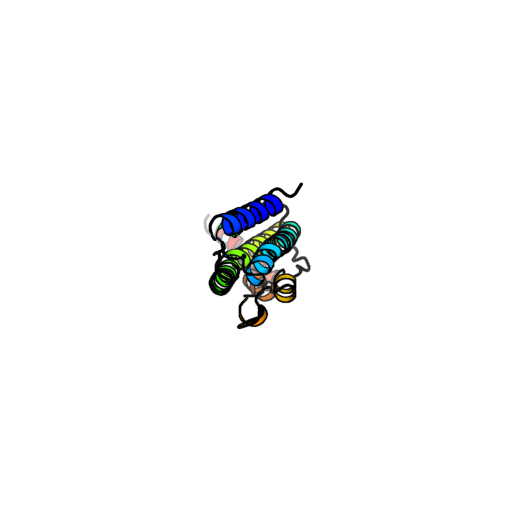0 94.81 116 TRP A O 1
ATOM 963 N N . LEU A 1 117 ? -7.374 -9.763 12.438 1.00 89.94 117 LEU A N 1
ATOM 964 C CA . LEU A 1 117 ? -7.322 -11.121 12.999 1.00 89.94 117 LEU A CA 1
ATOM 965 C C . LEU A 1 117 ? -8.545 -11.968 12.636 1.00 89.94 117 LEU A C 1
ATOM 967 O O . LEU A 1 117 ? -8.439 -13.188 12.577 1.00 89.94 117 LEU A O 1
ATOM 971 N N . ASP A 1 118 ? -9.684 -11.316 12.406 1.00 89.50 118 ASP A N 1
ATOM 972 C CA . ASP A 1 118 ? -10.932 -11.974 12.042 1.00 89.50 118 ASP A CA 1
ATOM 973 C C . ASP A 1 118 ? -11.159 -11.914 10.526 1.00 89.50 118 ASP A C 1
ATOM 975 O O . ASP A 1 118 ? -10.943 -10.885 9.875 1.00 89.50 118 ASP A O 1
ATOM 979 N N . GLY A 1 119 ? -11.651 -13.024 9.975 1.00 89.81 119 GLY A N 1
ATOM 980 C CA . GLY A 1 119 ? -11.936 -13.175 8.550 1.00 89.81 119 GLY A CA 1
ATOM 981 C C . GLY A 1 119 ? -10.759 -13.732 7.737 1.00 89.81 119 GLY A C 1
ATOM 982 O O . GLY A 1 119 ? -9.773 -14.195 8.307 1.00 89.81 119 GLY A O 1
ATOM 983 N N . PRO A 1 120 ? -10.875 -13.738 6.395 1.00 91.44 120 PRO A N 1
ATOM 984 C CA . PRO A 1 120 ? -9.842 -14.284 5.521 1.00 91.44 120 PRO A CA 1
ATOM 985 C C . PRO A 1 120 ? -8.519 -13.523 5.624 1.00 91.44 120 PRO A C 1
ATOM 987 O O . PRO A 1 120 ? -8.489 -12.299 5.819 1.00 91.44 120 PRO A O 1
ATOM 990 N N . SER A 1 121 ? -7.434 -14.281 5.476 1.00 94.62 121 SER A N 1
ATOM 991 C CA . SER A 1 121 ? -6.064 -13.782 5.555 1.00 94.62 121 SER A CA 1
ATOM 992 C C . SER A 1 121 ? -5.704 -12.871 4.377 1.00 94.62 121 SER A C 1
ATOM 994 O O . SER A 1 121 ? -6.396 -12.826 3.353 1.00 94.62 121 SER A O 1
ATOM 996 N N . GLY A 1 122 ? -4.583 -12.152 4.506 1.00 92.25 122 GLY A N 1
ATOM 997 C CA . GLY A 1 122 ? -4.016 -11.377 3.400 1.00 92.25 122 GLY A CA 1
ATOM 998 C C . GLY A 1 122 ? -3.762 -12.241 2.159 1.00 92.25 122 GLY A C 1
ATOM 999 O O . GLY A 1 122 ? -4.106 -11.828 1.056 1.00 92.25 122 GLY A O 1
ATOM 1000 N N . GLU A 1 123 ? -3.274 -13.471 2.337 1.00 93.38 123 GLU A N 1
ATOM 1001 C CA . GLU A 1 123 ? -2.990 -14.407 1.236 1.00 93.38 123 GLU A CA 1
ATOM 1002 C C . GLU A 1 123 ? -4.236 -14.799 0.436 1.00 93.38 123 GLU A C 1
ATOM 1004 O O . GLU A 1 123 ? -4.167 -15.009 -0.771 1.00 93.38 123 GLU A O 1
ATOM 1009 N N . GLU A 1 124 ? -5.390 -14.887 1.095 1.00 93.31 124 GLU A N 1
ATOM 1010 C CA . GLU A 1 124 ? -6.653 -15.235 0.440 1.00 93.31 124 GLU A CA 1
ATOM 1011 C C . GLU A 1 124 ? -7.272 -14.049 -0.309 1.00 93.31 124 GLU A C 1
ATOM 1013 O O . GLU A 1 124 ? -8.028 -14.238 -1.263 1.00 93.31 124 GLU A O 1
ATOM 1018 N N . CYS A 1 125 ? -6.990 -12.822 0.137 1.00 93.69 125 CYS A N 1
ATOM 1019 C CA . CYS A 1 125 ? -7.688 -11.626 -0.334 1.00 93.69 125 CYS A CA 1
ATOM 1020 C C . CYS A 1 125 ? -6.871 -10.771 -1.304 1.00 93.69 125 CYS A C 1
ATOM 1022 O O . CYS A 1 125 ? -7.457 -10.020 -2.090 1.00 93.69 125 CYS A O 1
ATOM 1024 N N . LEU A 1 126 ? -5.541 -10.797 -1.206 1.00 95.56 126 LEU A N 1
ATOM 1025 C CA . LEU A 1 126 ? -4.668 -9.875 -1.922 1.00 95.56 126 LEU A CA 1
ATOM 1026 C C . LEU A 1 126 ? -4.136 -10.491 -3.213 1.00 95.56 126 LEU A C 1
ATOM 1028 O O . LEU A 1 126 ? -3.582 -11.586 -3.243 1.00 95.56 126 LEU A O 1
ATOM 1032 N N . ASN A 1 127 ? -4.239 -9.726 -4.294 1.00 93.38 127 ASN A N 1
ATOM 1033 C CA . ASN A 1 127 ? -3.579 -10.051 -5.545 1.00 93.38 127 ASN A CA 1
ATOM 1034 C C . ASN A 1 127 ? -2.067 -9.879 -5.374 1.00 93.38 127 ASN A C 1
ATOM 1036 O O . ASN A 1 127 ? -1.597 -8.820 -4.950 1.00 93.38 127 ASN A O 1
ATOM 1040 N N . ARG A 1 128 ? -1.316 -10.911 -5.758 1.00 90.56 128 ARG A N 1
ATOM 1041 C CA . ARG A 1 128 ? 0.149 -10.897 -5.791 1.00 90.56 128 ARG A CA 1
ATOM 1042 C C . ARG A 1 128 ? 0.679 -10.285 -7.079 1.00 90.56 128 ARG A C 1
ATOM 1044 O O . ARG A 1 128 ? 0.012 -10.261 -8.121 1.00 90.56 128 ARG A O 1
ATOM 1051 N N . LEU A 1 129 ? 1.914 -9.811 -7.021 1.00 82.12 129 LEU A N 1
ATOM 1052 C CA . LEU A 1 129 ? 2.581 -9.174 -8.140 1.00 82.12 129 LEU A CA 1
ATOM 1053 C C . LEU A 1 129 ? 3.141 -10.239 -9.109 1.00 82.12 129 LEU A C 1
ATOM 1055 O O . LEU A 1 129 ? 4.333 -10.540 -9.116 1.00 82.12 129 LEU A O 1
ATOM 1059 N N . SER A 1 130 ? 2.296 -10.827 -9.968 1.00 69.94 130 SER A N 1
ATOM 1060 C CA . SER A 1 130 ? 2.747 -11.788 -10.998 1.00 69.94 130 SER A CA 1
ATOM 1061 C C . SER A 1 130 ? 3.489 -11.078 -12.148 1.00 69.94 130 SER A C 1
ATOM 1063 O O . SER A 1 130 ? 2.946 -10.795 -13.222 1.00 69.94 130 SER A O 1
ATOM 1065 N N . ILE A 1 131 ? 4.766 -10.747 -11.930 1.00 60.09 131 ILE A N 1
ATOM 1066 C CA . ILE A 1 131 ? 5.620 -10.107 -12.948 1.00 60.09 131 ILE A CA 1
ATOM 1067 C C . ILE A 1 131 ? 6.034 -11.107 -14.044 1.00 60.09 131 ILE A C 1
ATOM 1069 O O . ILE A 1 131 ? 6.112 -10.737 -15.219 1.00 60.09 131 ILE A O 1
ATOM 1073 N N . LYS A 1 132 ? 6.278 -12.380 -13.694 1.00 56.03 132 LYS A N 1
ATOM 1074 C CA . LYS A 1 132 ? 6.798 -13.396 -14.634 1.00 56.03 132 LYS A CA 1
ATOM 1075 C C . LYS A 1 132 ? 5.859 -13.644 -15.821 1.00 56.03 132 LYS A C 1
ATOM 1077 O O . LYS A 1 132 ? 6.321 -13.699 -16.958 1.00 56.03 132 LYS A O 1
ATOM 1082 N N . GLU A 1 133 ? 4.550 -13.716 -15.588 1.00 51.44 133 GLU A N 1
ATOM 1083 C CA . GLU A 1 133 ? 3.550 -13.873 -16.660 1.00 51.44 133 GLU A CA 1
ATOM 1084 C C . GLU A 1 133 ? 3.378 -12.594 -17.484 1.00 51.44 133 GLU A C 1
ATOM 1086 O O . GLU A 1 133 ? 3.135 -12.629 -18.690 1.00 51.44 133 GLU A O 1
ATOM 1091 N N . THR A 1 134 ? 3.562 -11.451 -16.832 1.00 48.78 134 THR A N 1
ATOM 1092 C CA . THR A 1 134 ? 3.347 -10.130 -17.405 1.00 48.78 134 THR A CA 1
ATOM 1093 C C . THR A 1 134 ? 4.432 -9.727 -18.414 1.00 48.78 134 THR A C 1
ATOM 1095 O O . THR A 1 134 ? 4.122 -9.146 -19.455 1.00 48.78 134 THR A O 1
ATOM 1098 N N . ILE A 1 135 ? 5.702 -10.044 -18.145 1.00 52.72 135 ILE A N 1
ATOM 1099 C CA . ILE A 1 135 ? 6.818 -9.732 -19.058 1.00 52.72 135 ILE A CA 1
ATOM 1100 C C . ILE A 1 135 ? 6.846 -10.708 -20.244 1.00 52.72 135 ILE A C 1
ATOM 1102 O O . ILE A 1 135 ? 7.125 -10.292 -21.373 1.00 52.72 135 ILE A O 1
ATOM 1106 N N . GLY A 1 136 ? 6.469 -11.974 -20.023 1.00 48.88 136 GLY A N 1
ATOM 1107 C CA . GLY A 1 136 ? 6.401 -13.010 -21.061 1.00 48.88 136 GLY A CA 1
ATOM 1108 C C . GLY A 1 136 ? 5.386 -12.735 -22.181 1.00 48.88 136 GLY A C 1
ATOM 1109 O O . GLY A 1 136 ? 5.463 -13.358 -23.237 1.00 48.88 136 GLY A O 1
ATOM 1110 N N . GLN A 1 137 ? 4.460 -11.792 -21.982 1.00 46.41 137 GLN A N 1
ATOM 1111 C CA . GLN A 1 137 ? 3.518 -11.342 -23.013 1.00 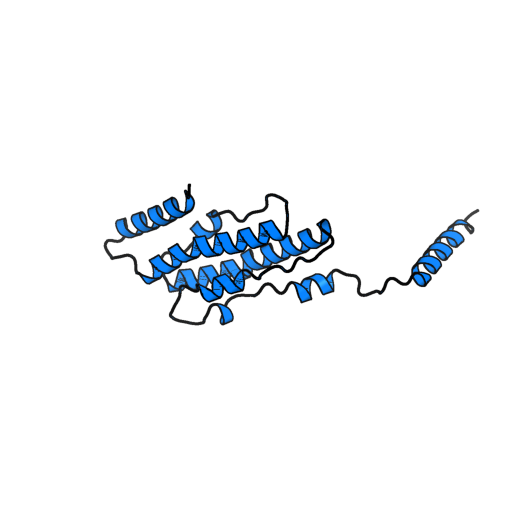46.41 137 GLN A CA 1
ATOM 1112 C C . GLN A 1 137 ? 4.025 -10.140 -23.829 1.00 46.41 137 GLN A C 1
ATOM 1114 O O . GLN A 1 137 ? 3.478 -9.865 -24.893 1.00 46.41 137 GLN A O 1
ATOM 1119 N N . SER A 1 138 ? 5.060 -9.427 -23.362 1.00 42.34 138 SER A N 1
ATOM 1120 C CA . SER A 1 138 ? 5.600 -8.233 -24.040 1.00 42.34 138 SER A CA 1
ATOM 1121 C C . SER A 1 138 ? 6.854 -8.470 -24.881 1.00 42.34 138 SER A C 1
ATOM 1123 O O . SER A 1 138 ? 7.218 -7.592 -25.662 1.00 42.34 138 SER A O 1
ATOM 1125 N N . LEU A 1 139 ? 7.498 -9.636 -24.773 1.00 46.16 139 LEU A N 1
ATOM 1126 C CA . LEU A 1 139 ? 8.459 -10.047 -25.792 1.00 46.16 139 LEU A CA 1
ATOM 1127 C C . LEU A 1 139 ? 7.693 -10.721 -26.934 1.00 46.16 139 LEU A C 1
ATOM 1129 O O . LEU A 1 139 ? 6.925 -11.651 -26.667 1.00 46.16 139 LEU A O 1
ATOM 1133 N N . PRO A 1 140 ? 7.884 -10.307 -28.201 1.00 45.03 140 PRO A N 1
ATOM 1134 C CA . PRO A 1 140 ? 7.404 -11.112 -29.309 1.00 45.03 140 PRO A CA 1
ATOM 1135 C C . PRO A 1 140 ? 8.003 -12.511 -29.140 1.00 45.03 140 PRO A C 1
ATOM 1137 O O . PRO A 1 140 ? 9.219 -12.667 -29.076 1.00 45.03 140 PRO A O 1
ATOM 1140 N N . LYS A 1 141 ? 7.147 -13.535 -29.059 1.00 48.66 141 LYS A N 1
ATOM 1141 C CA . LYS A 1 141 ? 7.526 -14.958 -28.958 1.00 48.66 141 LYS A CA 1
ATOM 1142 C C . LYS A 1 141 ? 8.286 -15.477 -30.189 1.00 48.66 141 LYS A C 1
ATOM 1144 O O . LYS A 1 141 ? 8.397 -16.684 -30.376 1.00 48.66 141 LYS A O 1
ATOM 1149 N N . GLN A 1 142 ? 8.767 -14.591 -31.053 1.00 52.41 142 GLN A N 1
ATOM 1150 C CA . GLN A 1 142 ? 9.528 -14.976 -32.217 1.00 52.41 142 GLN A CA 1
ATOM 1151 C C . GLN A 1 142 ? 11.008 -14.986 -31.820 1.00 52.41 142 GLN A C 1
ATOM 1153 O O . GLN A 1 142 ? 11.548 -13.921 -31.508 1.00 52.41 142 GLN A O 1
ATOM 1158 N N . PRO A 1 143 ? 11.679 -16.154 -31.798 1.00 51.22 143 PRO A N 1
ATOM 1159 C CA . PRO A 1 143 ? 13.132 -16.161 -31.736 1.00 51.22 143 PRO A CA 1
ATOM 1160 C C . PRO A 1 143 ? 13.634 -15.300 -32.895 1.00 51.22 143 PRO A C 1
ATOM 1162 O O . PRO A 1 143 ? 13.127 -15.412 -34.013 1.00 51.22 143 PRO A O 1
ATOM 1165 N N . PHE A 1 144 ? 14.575 -14.397 -32.617 1.00 60.34 144 PHE A N 1
ATOM 1166 C CA . PHE A 1 144 ? 15.205 -13.594 -33.657 1.00 60.34 144 PHE A CA 1
ATOM 1167 C C . PHE A 1 144 ? 15.782 -14.547 -34.704 1.00 60.34 144 PHE A C 1
ATOM 1169 O O . PHE A 1 144 ? 16.759 -15.247 -34.442 1.00 60.34 144 PHE A O 1
ATOM 1176 N N . ASN A 1 145 ? 15.135 -14.611 -35.866 1.00 75.25 145 ASN A N 1
ATOM 1177 C CA . ASN A 1 145 ? 15.601 -15.406 -36.982 1.00 75.25 145 ASN A CA 1
ATOM 1178 C C . ASN A 1 145 ? 16.312 -14.459 -37.958 1.00 75.25 145 ASN A C 1
ATOM 1180 O O . ASN A 1 145 ? 15.652 -13.679 -38.660 1.00 75.25 145 ASN A O 1
ATOM 1184 N N . PRO A 1 146 ? 17.656 -14.472 -37.996 1.00 71.88 146 PRO A N 1
ATOM 1185 C CA . PRO A 1 146 ? 18.405 -13.598 -38.888 1.00 71.88 146 PRO A CA 1
ATOM 1186 C C . PRO A 1 146 ? 18.070 -13.867 -40.362 1.00 71.88 146 PRO A C 1
ATOM 1188 O O . PRO A 1 146 ? 18.123 -12.940 -41.167 1.00 71.88 146 PRO A O 1
ATOM 1191 N N . LEU A 1 147 ? 17.641 -15.087 -40.713 1.00 74.81 147 LEU A N 1
ATOM 1192 C CA . LEU A 1 147 ? 17.226 -15.428 -42.076 1.00 74.81 147 LEU A CA 1
ATOM 1193 C C . LEU A 1 147 ? 15.917 -14.736 -42.473 1.00 74.81 147 LEU A C 1
ATOM 1195 O O . LEU A 1 147 ? 15.857 -14.152 -43.549 1.00 74.81 147 LEU A O 1
ATOM 1199 N N . ASP A 1 148 ? 14.905 -14.706 -41.601 1.00 73.44 148 ASP A N 1
ATOM 1200 C CA . ASP A 1 148 ? 13.649 -13.980 -41.867 1.00 73.44 148 ASP A CA 1
ATOM 1201 C C . ASP A 1 148 ? 13.887 -12.476 -42.053 1.00 73.44 148 ASP A C 1
ATOM 1203 O O . ASP A 1 148 ? 13.257 -11.816 -42.883 1.00 73.44 148 ASP A O 1
ATOM 1207 N N . THR A 1 149 ? 14.834 -11.929 -41.289 1.00 78.88 149 THR A N 1
ATOM 1208 C CA . THR A 1 149 ? 15.222 -10.518 -41.389 1.00 78.88 149 THR A CA 1
ATOM 1209 C C . THR A 1 149 ? 15.919 -10.233 -42.722 1.00 78.88 149 THR A C 1
ATOM 1211 O O . THR A 1 149 ? 15.602 -9.240 -43.379 1.00 78.88 149 THR A O 1
ATOM 1214 N N . LEU A 1 150 ? 16.811 -11.126 -43.166 1.00 77.81 150 LEU A N 1
ATOM 1215 C CA . LEU A 1 150 ? 17.466 -11.033 -44.474 1.00 77.81 150 LEU A CA 1
ATOM 1216 C C . LEU A 1 150 ? 16.470 -11.167 -45.630 1.00 77.81 150 LEU A C 1
ATOM 1218 O O . LEU A 1 150 ? 16.526 -10.366 -46.560 1.00 77.81 150 LEU A O 1
ATOM 1222 N N . ILE A 1 151 ? 15.523 -12.106 -45.548 1.00 79.50 151 ILE A N 1
ATOM 1223 C CA . ILE A 1 151 ? 14.483 -12.303 -46.569 1.00 79.50 151 ILE A CA 1
ATOM 1224 C C . ILE A 1 151 ? 13.637 -11.033 -46.723 1.00 79.50 151 ILE A C 1
ATOM 1226 O O . ILE A 1 151 ? 13.395 -10.581 -47.841 1.00 79.50 151 ILE A O 1
ATOM 1230 N N . ARG A 1 152 ? 13.242 -10.398 -45.611 1.00 74.88 152 ARG A N 1
ATOM 1231 C CA . ARG A 1 152 ? 12.498 -9.127 -45.636 1.00 74.88 152 ARG A CA 1
ATOM 1232 C C . ARG A 1 152 ? 13.301 -7.977 -46.245 1.00 74.88 152 ARG A C 1
ATOM 1234 O O . ARG A 1 152 ? 12.742 -7.206 -47.020 1.00 74.88 152 ARG A O 1
ATOM 1241 N N . LEU A 1 153 ? 14.591 -7.869 -45.921 1.00 74.44 153 LEU A N 1
ATOM 1242 C CA . LEU A 1 153 ? 15.482 -6.842 -46.478 1.00 74.44 153 LEU A CA 1
ATOM 1243 C C . LEU A 1 153 ? 15.749 -7.046 -47.974 1.00 74.44 153 LEU A C 1
ATOM 1245 O O . LEU A 1 153 ? 15.876 -6.080 -48.722 1.00 74.44 153 LEU A O 1
ATOM 1249 N N . GLN A 1 154 ? 15.828 -8.295 -48.426 1.00 72.25 154 GLN A N 1
ATOM 1250 C CA . GLN A 1 154 ? 15.968 -8.607 -49.846 1.00 72.25 154 GLN A CA 1
ATOM 1251 C C . GLN A 1 154 ? 14.667 -8.340 -50.610 1.00 72.25 154 GLN A C 1
ATOM 1253 O O . GLN A 1 154 ? 14.710 -7.774 -51.700 1.00 72.25 154 GLN A O 1
ATOM 1258 N N . ALA A 1 155 ? 13.510 -8.661 -50.026 1.00 70.50 155 ALA A N 1
ATOM 1259 C CA . ALA A 1 155 ? 12.210 -8.375 -50.629 1.00 70.50 155 ALA A CA 1
ATOM 1260 C C . ALA A 1 155 ? 11.950 -6.864 -50.782 1.00 70.50 155 ALA A C 1
ATOM 1262 O O . ALA A 1 155 ? 11.480 -6.429 -51.832 1.00 70.50 155 ALA A O 1
ATOM 1263 N N . SER A 1 156 ? 12.303 -6.047 -49.780 1.00 64.50 156 SER A N 1
ATOM 1264 C CA . SER A 1 156 ? 12.175 -4.584 -49.871 1.00 64.50 156 SER A CA 1
ATOM 1265 C C . SER A 1 156 ? 13.165 -3.963 -50.857 1.00 64.50 156 SER A C 1
ATOM 1267 O O . SER A 1 156 ? 12.828 -2.993 -51.534 1.00 64.50 156 SER A O 1
ATOM 1269 N N . ARG A 1 157 ? 14.365 -4.543 -50.986 1.00 61.78 157 ARG A N 1
ATOM 1270 C CA . ARG A 1 157 ? 15.348 -4.146 -51.998 1.00 61.78 157 ARG A CA 1
ATOM 1271 C C . ARG A 1 157 ? 14.860 -4.437 -53.416 1.00 61.78 157 ARG A C 1
ATOM 1273 O O . ARG A 1 157 ? 15.054 -3.598 -54.282 1.00 61.78 157 ARG A O 1
ATOM 1280 N N . ASN A 1 158 ? 14.212 -5.577 -53.646 1.00 58.91 158 ASN A N 1
ATOM 1281 C CA . ASN A 1 158 ? 13.724 -5.953 -54.975 1.00 58.91 158 ASN A CA 1
ATOM 1282 C C . ASN A 1 158 ? 12.493 -5.136 -55.400 1.00 58.91 158 ASN A C 1
ATOM 1284 O O . ASN A 1 158 ? 12.427 -4.693 -56.540 1.00 58.91 158 ASN A O 1
ATOM 1288 N N . ALA A 1 159 ? 11.583 -4.818 -54.472 1.00 58.16 159 ALA A N 1
ATOM 1289 C CA . ALA A 1 159 ? 10.420 -3.968 -54.755 1.00 58.16 159 ALA A CA 1
ATOM 1290 C C . ALA A 1 159 ? 10.782 -2.523 -55.172 1.00 58.16 159 ALA A C 1
ATOM 1292 O O . ALA A 1 159 ? 9.973 -1.834 -55.791 1.00 58.16 159 ALA A O 1
ATOM 1293 N N . ALA A 1 160 ? 11.988 -2.056 -54.834 1.00 56.94 160 ALA A N 1
ATOM 1294 C CA . ALA A 1 160 ? 12.497 -0.750 -55.249 1.00 56.94 160 ALA A CA 1
ATOM 1295 C C . ALA A 1 160 ? 13.121 -0.756 -56.658 1.00 56.94 160 ALA A C 1
ATOM 1297 O O . ALA A 1 160 ? 13.357 0.314 -57.211 1.00 56.94 160 ALA A O 1
ATOM 1298 N N . ILE A 1 161 ? 13.404 -1.932 -57.227 1.00 55.84 161 ILE A N 1
ATOM 1299 C CA . ILE A 1 161 ? 14.074 -2.076 -58.529 1.00 55.84 161 ILE A CA 1
ATOM 1300 C C . ILE A 1 161 ? 13.045 -2.224 -59.665 1.00 55.84 161 ILE A C 1
ATOM 1302 O O . ILE A 1 161 ? 13.331 -1.825 -60.785 1.00 55.84 161 ILE A O 1
ATOM 1306 N N . ASP A 1 162 ? 11.820 -2.670 -59.367 1.00 50.53 162 ASP A N 1
ATOM 1307 C CA . ASP A 1 162 ? 10.740 -2.843 -60.357 1.00 50.53 162 ASP A CA 1
ATOM 1308 C C . ASP A 1 162 ? 9.906 -1.564 -60.631 1.00 50.53 162 ASP A C 1
ATOM 1310 O O . ASP A 1 162 ? 8.859 -1.633 -61.270 1.00 50.53 162 ASP A O 1
ATOM 1314 N N . ASN A 1 163 ? 10.336 -0.390 -60.145 1.00 49.88 163 ASN A N 1
ATOM 1315 C CA . ASN A 1 163 ? 9.644 0.902 -60.331 1.00 49.88 163 ASN A CA 1
ATOM 1316 C C . ASN A 1 163 ? 10.467 1.950 -61.117 1.00 49.88 163 ASN A C 1
ATOM 1318 O O . ASN A 1 163 ? 10.233 3.152 -60.966 1.00 49.88 163 ASN A O 1
ATOM 1322 N N . VAL A 1 164 ? 11.419 1.517 -61.953 1.00 45.38 164 VAL A N 1
ATOM 1323 C CA . VAL A 1 164 ? 12.153 2.379 -62.905 1.00 45.38 164 VAL A CA 1
ATOM 1324 C C . VAL A 1 164 ? 12.093 1.794 -64.307 1.00 45.38 164 VAL A C 1
ATOM 1326 O O . VAL A 1 164 ? 12.337 0.577 -64.439 1.00 45.38 164 VAL A O 1
#

Foldseek 3Di:
DCVPVVVLVVVLVVVCVVDVDDQDVLLVLLSVLLVVLQVLLQVLLVVQDVPPDGDDSVLVVPQDSDNVSNVVSVLCCQAPPSLVVSLVSNVVSCVVVVDRDPRDKSLVVCQVSPSDPDDDGSVVRHDTNPNVVVVVVVPDPDDPDVVVVVVVVVVVVVVVVVPD

pLDDT: mean 76.95, std 15.68, range [42.34, 96.56]

InterPro domains:
  IPR039041 Nav/unc-53 family [PTHR12784] (5-159)
  IPR057568 CortBP2/NAV1-like, AAA+ ATPase lid domain [PF25408] (17-126)